Protein AF-A0A5F2HWD3-F1 (afdb_monomer)

pLDDT: mean 90.77, std 8.21, range [62.38, 98.38]

Nearest PDB structures (foldseek):
  7r8y-assembly1_A  TM=9.542E-01  e=5.188E-10  synthetic construct
  8g1h-assembly1_A-2  TM=9.420E-01  e=3.024E-09  synthetic construct
  1jxi-assembly1_B  TM=9.304E-01  e=6.618E-09  Salmonella enterica subsp. enterica serovar Typhimurium
  4ywr-assembly1_A  TM=9.477E-01  e=1.357E-08  Acinetobacter baumannii AB5075
  4yl5-assembly1_A-2  TM=9.463E-01  e=1.881E-08  Acinetobacter baumannii IS-123

Foldseek 3Di:
DDQWDFPDDPQDTDDIGGDDLVVLLVVLVVVVVVDDAQADEDEQNQELSNLQSVLVNLVVVLNHAYEYADHQADPNGHGSYDPCNLVSCVPRPVVSHPYYDYDQVRVCSNVVHDRDDDD

Structure (mmCIF, N/CA/C/O backbone):
data_AF-A0A5F2HWD3-F1
#
_entry.id   AF-A0A5F2HWD3-F1
#
loop_
_atom_site.group_PDB
_atom_site.id
_atom_site.type_symbol
_atom_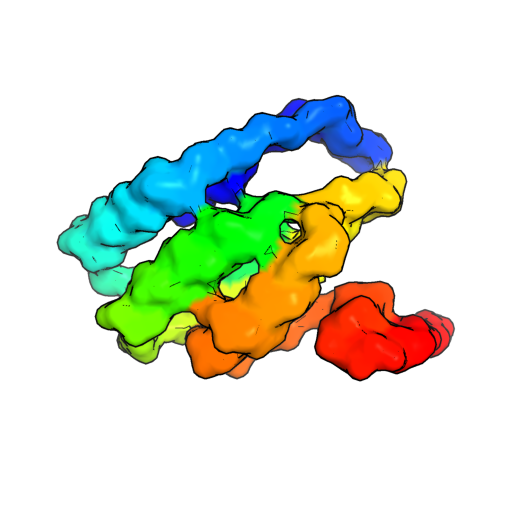site.label_atom_id
_atom_site.label_alt_id
_atom_site.label_comp_id
_atom_site.label_asym_id
_atom_site.label_entity_id
_atom_site.label_seq_id
_atom_site.pdbx_PDB_ins_code
_atom_site.Cartn_x
_atom_site.Cartn_y
_atom_site.Cartn_z
_atom_site.occupancy
_atom_site.B_iso_or_equiv
_atom_site.auth_seq_id
_atom_site.auth_comp_id
_atom_site.auth_asym_id
_atom_site.auth_atom_id
_atom_site.pdbx_PDB_model_num
ATOM 1 N N . ALA A 1 1 ? -3.441 8.948 1.748 1.00 94.31 1 ALA A N 1
ATOM 2 C CA . ALA A 1 1 ? -2.125 9.508 2.111 1.00 94.31 1 ALA A CA 1
ATOM 3 C C . ALA A 1 1 ? -1.199 9.358 0.919 1.00 94.31 1 ALA A C 1
ATOM 5 O O . ALA A 1 1 ? -1.398 8.430 0.142 1.00 94.31 1 ALA A O 1
ATOM 6 N N . VAL A 1 2 ? -0.237 10.261 0.760 1.00 96.00 2 VAL A N 1
ATOM 7 C CA . VAL A 1 2 ? 0.822 10.129 -0.243 1.00 96.00 2 VAL A CA 1
ATOM 8 C C . VAL A 1 2 ? 1.908 9.223 0.333 1.00 96.00 2 VAL A C 1
ATOM 10 O O . VAL A 1 2 ? 2.419 9.501 1.418 1.00 96.00 2 VAL A O 1
ATOM 13 N N . THR A 1 3 ? 2.207 8.135 -0.374 1.00 94.81 3 THR A N 1
ATOM 14 C CA . THR A 1 3 ? 3.146 7.075 0.042 1.00 94.81 3 THR A CA 1
ATOM 15 C C . THR A 1 3 ? 4.498 7.215 -0.644 1.00 94.81 3 THR A C 1
ATOM 17 O O . THR A 1 3 ? 5.525 6.934 -0.040 1.00 94.81 3 THR A O 1
ATOM 20 N N . ALA A 1 4 ? 4.507 7.732 -1.870 1.00 93.12 4 ALA A N 1
ATOM 21 C CA . ALA A 1 4 ? 5.708 8.077 -2.608 1.00 93.12 4 ALA A CA 1
ATOM 22 C C . ALA A 1 4 ? 5.414 9.187 -3.621 1.00 93.12 4 ALA A C 1
ATOM 24 O O . ALA A 1 4 ? 4.264 9.409 -4.011 1.00 93.12 4 ALA A O 1
ATOM 25 N N . VAL A 1 5 ? 6.470 9.847 -4.086 1.00 94.44 5 VAL A N 1
ATOM 26 C CA . VAL A 1 5 ? 6.445 10.732 -5.250 1.00 94.44 5 VAL A CA 1
ATOM 27 C C . VAL A 1 5 ? 7.246 10.076 -6.365 1.00 94.44 5 VAL A C 1
ATOM 29 O O . VAL A 1 5 ? 8.406 9.716 -6.180 1.00 94.44 5 VAL A O 1
ATOM 32 N N . THR A 1 6 ? 6.636 9.924 -7.536 1.00 92.62 6 THR A N 1
ATOM 33 C CA . THR A 1 6 ? 7.282 9.325 -8.708 1.00 92.62 6 THR A CA 1
ATOM 34 C C . THR A 1 6 ? 7.616 10.391 -9.743 1.00 92.62 6 THR A C 1
ATOM 36 O O . THR A 1 6 ? 6.742 11.166 -10.134 1.00 92.62 6 THR A O 1
ATOM 39 N N . VAL A 1 7 ? 8.844 10.371 -10.256 1.00 94.31 7 VAL A N 1
ATOM 40 C CA . VAL A 1 7 ? 9.184 10.999 -11.537 1.00 94.31 7 VAL A CA 1
ATOM 41 C C . VAL A 1 7 ? 8.928 9.948 -12.607 1.00 94.31 7 VAL A C 1
ATOM 43 O O . VAL A 1 7 ? 9.645 8.950 -12.679 1.00 94.31 7 VAL A O 1
ATOM 46 N N . GLN A 1 8 ? 7.855 10.126 -13.373 1.00 91.62 8 GLN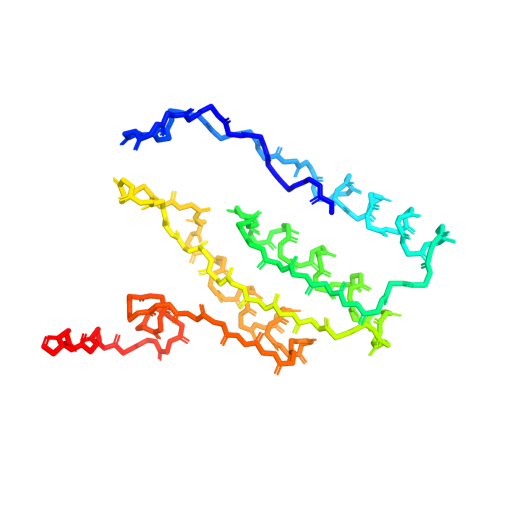 A N 1
ATOM 47 C CA . GLN A 1 8 ? 7.412 9.145 -14.359 1.00 91.62 8 GLN A CA 1
ATOM 48 C C . GLN A 1 8 ? 6.850 9.811 -15.613 1.00 91.62 8 GLN A C 1
ATOM 50 O O . GLN A 1 8 ? 6.268 10.895 -15.561 1.00 91.62 8 GLN A O 1
ATOM 55 N N . THR A 1 9 ? 6.994 9.110 -16.730 1.00 91.12 9 THR A N 1
ATOM 56 C CA . THR A 1 9 ? 6.339 9.401 -18.004 1.00 91.12 9 THR A CA 1
ATOM 57 C C . THR A 1 9 ? 5.388 8.257 -18.356 1.00 91.12 9 THR A C 1
ATOM 59 O O . THR A 1 9 ? 5.284 7.270 -17.632 1.00 91.12 9 THR A O 1
ATOM 62 N N . HIS A 1 10 ? 4.712 8.351 -19.501 1.00 87.50 10 HIS A N 1
ATOM 63 C CA . HIS A 1 10 ? 3.911 7.243 -20.027 1.00 87.50 10 HIS A CA 1
ATOM 64 C C . HIS A 1 10 ? 4.748 5.994 -20.369 1.00 87.50 10 HIS A C 1
ATOM 66 O O . HIS A 1 10 ? 4.180 4.918 -20.518 1.00 87.50 10 HIS A O 1
ATOM 72 N N . ALA A 1 11 ? 6.072 6.134 -20.517 1.00 87.12 11 ALA A N 1
ATOM 73 C CA . ALA A 1 11 ? 6.964 5.055 -20.937 1.00 87.12 11 ALA A CA 1
ATOM 74 C C . ALA A 1 11 ? 7.774 4.442 -19.784 1.00 87.12 11 ALA A C 1
ATOM 76 O O . ALA A 1 11 ? 8.121 3.26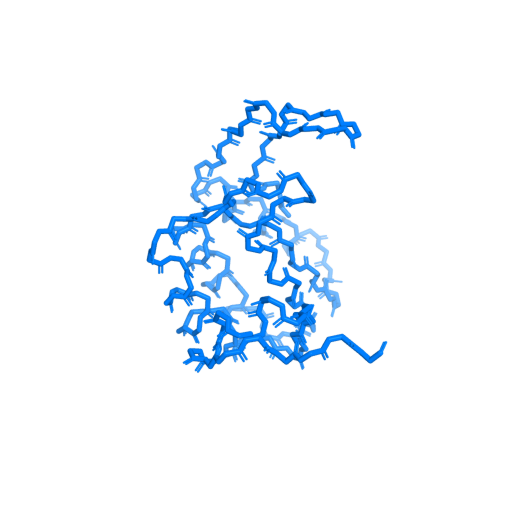4 -19.846 1.00 87.12 11 ALA A O 1
ATOM 77 N N . ALA A 1 12 ? 8.110 5.218 -18.749 1.00 85.88 12 ALA A N 1
ATOM 78 C CA . ALA A 1 12 ? 9.011 4.757 -17.695 1.00 85.88 12 ALA A CA 1
ATOM 79 C C . ALA A 1 12 ? 8.824 5.491 -16.364 1.00 85.88 12 ALA A C 1
ATOM 81 O O . ALA A 1 12 ? 8.430 6.658 -16.321 1.00 85.88 12 ALA A O 1
ATOM 82 N N . VAL A 1 13 ? 9.203 4.805 -15.283 1.00 88.81 13 VAL A N 1
ATOM 83 C CA . VAL A 1 13 ? 9.429 5.398 -13.960 1.00 88.81 13 VAL A CA 1
ATOM 84 C C . VAL A 1 13 ? 10.926 5.652 -13.797 1.00 88.81 13 VAL A C 1
ATOM 86 O O . VAL A 1 13 ? 11.716 4.710 -13.751 1.00 88.81 13 VAL A O 1
ATOM 89 N N . GLU A 1 14 ? 11.312 6.920 -13.708 1.00 90.69 14 GLU A N 1
ATOM 90 C CA . GLU A 1 14 ? 12.711 7.358 -13.643 1.00 90.69 14 GLU A CA 1
ATOM 91 C C . GLU A 1 14 ? 13.224 7.419 -12.202 1.00 90.69 14 GLU A C 1
ATOM 93 O O . GLU A 1 14 ? 14.353 7.023 -11.915 1.00 90.69 14 GLU A O 1
ATOM 98 N N . ARG A 1 15 ? 12.384 7.896 -11.276 1.00 91.06 15 ARG A N 1
ATOM 99 C CA . ARG A 1 15 ? 12.738 8.053 -9.861 1.00 91.06 15 ARG A CA 1
ATOM 100 C C . ARG A 1 15 ? 11.525 7.843 -8.968 1.00 91.06 15 ARG A C 1
ATOM 102 O O . ARG A 1 15 ? 10.408 8.198 -9.335 1.00 91.06 15 ARG A O 1
ATOM 109 N N . ILE A 1 16 ? 11.767 7.296 -7.783 1.00 90.75 16 ILE A N 1
ATOM 110 C CA . ILE A 1 16 ? 10.762 7.118 -6.737 1.00 90.75 16 ILE A CA 1
ATOM 111 C C . ILE A 1 16 ? 11.353 7.677 -5.453 1.00 90.75 16 ILE A C 1
ATOM 113 O O . ILE A 1 16 ? 12.415 7.238 -5.025 1.00 90.75 16 ILE A O 1
ATOM 117 N N . GLU A 1 17 ? 10.655 8.631 -4.855 1.00 93.50 17 GLU A N 1
ATOM 118 C CA . GLU A 1 17 ? 10.965 9.165 -3.537 1.00 93.50 17 GLU A CA 1
ATOM 119 C C . GLU A 1 17 ? 9.924 8.658 -2.552 1.00 93.50 17 GLU A C 1
ATOM 121 O O . GLU A 1 17 ? 8.752 9.034 -2.630 1.00 93.50 17 GLU A O 1
ATOM 126 N N . GLN A 1 18 ? 10.348 7.778 -1.648 1.00 93.31 18 GLN A N 1
ATOM 127 C CA . GLN A 1 18 ? 9.468 7.208 -0.634 1.00 93.31 18 GLN A CA 1
ATOM 128 C C . GLN A 1 18 ? 9.155 8.246 0.442 1.00 93.31 18 GLN A C 1
ATOM 130 O O . GLN A 1 18 ? 10.028 8.993 0.888 1.00 93.31 18 GLN A O 1
ATOM 135 N N . MET A 1 19 ? 7.900 8.282 0.883 1.00 95.94 19 MET A N 1
ATOM 136 C CA . MET A 1 19 ? 7.513 9.073 2.042 1.00 95.94 19 MET A CA 1
ATOM 137 C C . MET A 1 19 ? 7.954 8.345 3.321 1.00 95.94 19 MET A C 1
ATOM 139 O O . MET A 1 19 ? 7.710 7.141 3.433 1.00 95.94 19 MET A O 1
ATOM 143 N N . PRO A 1 20 ? 8.531 9.045 4.314 1.00 96.56 20 PRO A N 1
ATOM 144 C CA . PRO A 1 20 ? 8.777 8.455 5.623 1.00 96.56 20 PRO A CA 1
ATOM 145 C C . PRO A 1 20 ? 7.489 7.839 6.211 1.00 96.56 20 PRO A C 1
ATOM 147 O O . PRO A 1 20 ? 6.444 8.508 6.203 1.00 96.56 20 PRO A O 1
ATOM 150 N N . PRO A 1 21 ? 7.512 6.585 6.705 1.00 96.38 21 PRO A N 1
ATOM 151 C CA . PRO A 1 21 ? 6.314 5.887 7.181 1.00 96.38 21 PRO A CA 1
ATOM 152 C C . PRO A 1 21 ? 5.524 6.664 8.243 1.00 96.38 21 PRO A C 1
ATOM 154 O O . PRO A 1 21 ? 4.293 6.685 8.225 1.00 96.38 21 PRO A O 1
ATOM 157 N N . GLU A 1 22 ? 6.207 7.380 9.132 1.00 97.50 22 GLU A N 1
ATOM 158 C CA . GLU A 1 22 ? 5.596 8.229 10.152 1.00 97.50 22 GLU A CA 1
ATOM 159 C C . GLU A 1 22 ? 4.775 9.383 9.554 1.00 97.50 22 GLU A C 1
ATOM 161 O O . GLU A 1 22 ? 3.715 9.729 10.086 1.00 97.50 22 GLU A O 1
ATOM 166 N N . LEU A 1 23 ? 5.198 9.931 8.410 1.00 97.88 23 LEU A N 1
ATOM 167 C CA . LEU A 1 23 ? 4.431 10.939 7.679 1.00 97.88 23 LEU A CA 1
ATOM 168 C C . LEU A 1 23 ? 3.236 10.318 6.957 1.00 97.88 23 LEU A C 1
ATOM 170 O O . LEU A 1 23 ? 2.184 10.954 6.868 1.00 97.88 23 LEU A O 1
ATOM 174 N N . VAL A 1 24 ? 3.338 9.076 6.476 1.00 98.06 24 VAL A N 1
ATOM 175 C CA . VAL A 1 24 ? 2.181 8.337 5.935 1.00 98.06 24 VAL A CA 1
ATOM 176 C C . VAL A 1 24 ? 1.123 8.143 7.026 1.00 98.06 24 VAL A C 1
ATOM 178 O O . VAL A 1 24 ? -0.049 8.471 6.813 1.00 98.06 24 VAL A O 1
ATOM 181 N N . VAL A 1 25 ? 1.534 7.713 8.225 1.00 98.12 25 VAL A N 1
ATOM 182 C CA . VAL A 1 25 ? 0.646 7.570 9.393 1.00 98.12 25 VAL A CA 1
ATOM 183 C C . VAL A 1 25 ? -0.009 8.898 9.758 1.00 98.12 25 VAL A C 1
ATOM 185 O O . VAL A 1 25 ? -1.227 8.948 9.945 1.00 98.12 25 VAL A O 1
ATOM 188 N N . ALA A 1 26 ? 0.775 9.975 9.859 1.00 98.38 26 ALA A N 1
ATOM 189 C CA . ALA A 1 26 ? 0.266 11.296 10.216 1.00 98.38 26 ALA A CA 1
ATOM 190 C C . ALA A 1 26 ? -0.802 11.781 9.222 1.00 98.38 26 ALA A C 1
ATOM 192 O O . ALA A 1 26 ? -1.875 12.224 9.638 1.00 98.38 26 ALA A O 1
ATOM 193 N N . GLN A 1 27 ? -0.559 11.616 7.916 1.00 98.31 27 GLN A N 1
ATOM 194 C CA . GLN A 1 27 ? -1.523 11.954 6.866 1.00 98.31 27 GLN A CA 1
ATOM 195 C C . GLN A 1 27 ? -2.824 11.149 6.989 1.00 98.31 27 GLN A C 1
ATOM 197 O O . GLN A 1 27 ? -3.912 11.712 6.871 1.00 98.31 27 GLN A O 1
ATOM 202 N N . MET A 1 28 ? -2.737 9.834 7.219 1.00 97.81 28 MET A N 1
ATOM 203 C CA . MET A 1 28 ? -3.930 8.994 7.365 1.00 97.81 28 MET A CA 1
ATOM 204 C C . MET A 1 28 ? -4.737 9.374 8.605 1.00 97.81 28 MET A C 1
ATOM 206 O O . MET A 1 28 ? -5.951 9.542 8.509 1.00 97.81 28 MET A O 1
ATOM 210 N N . LYS A 1 29 ? -4.074 9.556 9.754 1.00 97.38 29 LYS A N 1
ATOM 211 C CA . LYS A 1 29 ? -4.732 9.980 10.997 1.00 97.38 29 LYS A CA 1
ATOM 212 C C . LYS A 1 29 ? -5.447 11.316 10.825 1.00 97.38 29 LYS A C 1
ATOM 214 O O . LYS A 1 29 ? -6.592 11.434 11.244 1.00 97.38 29 LYS A O 1
ATOM 219 N N . ALA A 1 30 ? -4.813 12.286 10.167 1.00 97.88 30 ALA A N 1
ATOM 220 C CA . ALA A 1 30 ? -5.444 13.566 9.861 1.00 97.88 30 ALA A CA 1
ATOM 221 C C . ALA A 1 30 ? -6.698 13.393 8.983 1.00 97.88 30 ALA A C 1
ATOM 223 O O . ALA A 1 30 ? -7.736 13.978 9.281 1.00 97.88 30 ALA A O 1
ATOM 224 N N . ALA A 1 31 ? -6.635 12.548 7.947 1.00 96.19 31 ALA A N 1
ATOM 225 C CA . ALA A 1 31 ? -7.772 12.291 7.062 1.00 96.19 31 ALA A CA 1
ATOM 226 C C . ALA A 1 31 ? -8.961 11.636 7.789 1.00 96.19 31 ALA A C 1
ATOM 228 O O . ALA A 1 31 ? -10.093 12.093 7.624 1.00 96.19 31 ALA A O 1
ATOM 229 N N . PHE A 1 32 ? -8.702 10.612 8.612 1.00 96.38 32 PHE A N 1
ATOM 230 C CA . PHE A 1 32 ? -9.722 9.932 9.422 1.00 96.38 32 PHE A CA 1
ATOM 231 C C . PHE A 1 32 ? -10.285 10.816 10.541 1.00 96.38 32 PHE A C 1
ATOM 233 O O . PHE A 1 32 ? -11.463 10.712 10.861 1.00 96.38 32 PHE A O 1
ATOM 240 N N . ALA A 1 33 ? -9.473 11.695 11.133 1.00 96.06 33 ALA A N 1
ATOM 241 C CA . ALA A 1 33 ? -9.948 12.634 12.146 1.00 96.06 33 ALA A CA 1
ATOM 242 C C . ALA A 1 33 ? -10.849 13.725 11.546 1.00 96.06 33 ALA A C 1
ATOM 244 O O . ALA A 1 33 ? -11.789 14.175 12.196 1.00 96.06 33 ALA A O 1
ATOM 245 N N . ALA A 1 34 ? -10.564 14.155 10.315 1.00 96.75 34 ALA A N 1
ATOM 246 C CA . ALA A 1 34 ? -11.312 15.217 9.653 1.00 96.75 34 ALA A CA 1
ATOM 247 C C . ALA A 1 34 ? -12.623 14.738 9.006 1.00 96.75 34 ALA A C 1
ATOM 249 O O . ALA A 1 34 ? -13.519 15.552 8.800 1.00 96.75 34 ALA A O 1
ATOM 250 N N . ASN A 1 35 ? -12.742 13.452 8.651 1.00 93.19 35 ASN A N 1
ATOM 251 C CA . ASN A 1 35 ? -13.859 12.951 7.849 1.00 93.19 35 ASN A CA 1
ATOM 252 C C . ASN A 1 35 ? -14.283 11.535 8.246 1.00 93.19 35 ASN A C 1
ATOM 254 O O . ASN A 1 35 ? -13.454 10.692 8.586 1.00 93.19 35 ASN A O 1
ATOM 258 N N . GLN A 1 36 ? -15.567 11.224 8.056 1.00 93.81 36 GLN A N 1
ATOM 259 C CA . GLN A 1 36 ? -16.046 9.845 8.081 1.00 93.81 36 GLN A CA 1
ATOM 260 C C . GLN A 1 36 ? -15.669 9.136 6.771 1.00 93.81 36 GLN A C 1
ATOM 262 O O . GLN A 1 36 ? -16.378 9.203 5.767 1.00 93.81 36 GLN A O 1
ATOM 267 N N . VAL A 1 37 ? -14.525 8.457 6.774 1.00 96.00 37 VAL A N 1
ATOM 268 C CA . VAL A 1 37 ? -14.020 7.720 5.611 1.00 96.00 37 VAL A CA 1
ATOM 269 C C . VAL A 1 37 ? -14.754 6.383 5.480 1.00 96.00 37 VAL A C 1
ATOM 271 O O . VAL A 1 37 ? -14.547 5.472 6.277 1.00 96.00 37 VAL A O 1
ATOM 274 N N . ALA A 1 38 ? -15.600 6.247 4.456 1.00 96.00 38 ALA A N 1
ATOM 275 C CA . ALA A 1 38 ? -16.358 5.015 4.207 1.00 96.00 38 ALA A CA 1
ATOM 276 C C . ALA A 1 38 ? -15.521 3.903 3.548 1.00 96.00 38 ALA A C 1
ATOM 27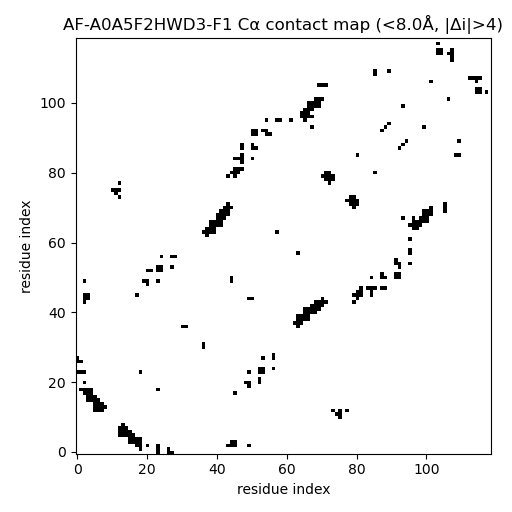8 O O . ALA A 1 38 ? -15.791 2.716 3.742 1.00 96.00 38 ALA A O 1
ATOM 279 N N . ALA A 1 39 ? -14.506 4.272 2.763 1.00 96.81 39 ALA A N 1
ATOM 280 C CA . ALA A 1 39 ? -13.663 3.322 2.051 1.00 96.81 39 ALA A CA 1
ATOM 281 C C . ALA A 1 39 ? -12.242 3.853 1.838 1.00 96.81 39 ALA A C 1
ATOM 283 O O . ALA A 1 39 ? -12.023 5.062 1.751 1.00 96.81 39 ALA A O 1
ATOM 284 N N . VAL A 1 40 ? -11.288 2.931 1.715 1.00 98.00 40 VAL A N 1
ATOM 285 C CA . VAL A 1 40 ? -9.882 3.208 1.408 1.00 98.00 40 VAL A CA 1
ATOM 286 C C . VAL A 1 40 ? -9.458 2.330 0.237 1.00 98.00 40 VAL A C 1
ATOM 288 O O . VAL A 1 40 ? -9.515 1.107 0.338 1.00 98.00 40 VAL A O 1
ATOM 291 N N . LYS A 1 41 ? -9.001 2.947 -0.859 1.00 97.94 41 LYS A N 1
ATOM 292 C CA . LYS A 1 41 ? -8.231 2.255 -1.899 1.00 97.94 41 LYS A CA 1
ATOM 293 C C . LYS A 1 41 ? -6.746 2.398 -1.578 1.00 97.94 41 LYS A C 1
ATOM 295 O O . LYS A 1 41 ? -6.274 3.507 -1.328 1.00 97.94 41 LYS A O 1
ATOM 300 N N . ILE A 1 42 ? -6.023 1.292 -1.644 1.00 97.38 42 ILE A N 1
ATOM 301 C CA . ILE A 1 42 ? -4.572 1.237 -1.499 1.00 97.38 42 ILE A CA 1
ATOM 302 C C . ILE A 1 42 ? -3.979 0.841 -2.846 1.00 97.38 42 ILE A C 1
ATOM 304 O O . ILE A 1 42 ? -4.466 -0.104 -3.453 1.00 97.38 42 ILE A O 1
ATOM 308 N N . GLY A 1 43 ? -2.972 1.584 -3.303 1.00 94.38 43 GLY A N 1
ATOM 309 C CA . GLY A 1 43 ? -2.152 1.242 -4.468 1.00 94.38 43 GLY A CA 1
ATOM 310 C C . GLY A 1 43 ? -0.700 1.001 -4.051 1.00 94.38 43 GLY A C 1
ATOM 311 O O . GLY A 1 43 ? -0.446 0.402 -3.010 1.00 94.38 43 GLY A O 1
ATOM 312 N N . MET A 1 44 ? 0.255 1.530 -4.819 1.00 92.31 44 MET A N 1
ATOM 313 C CA . MET A 1 44 ? 1.689 1.390 -4.537 1.00 92.31 44 MET A CA 1
ATOM 314 C C . MET A 1 44 ? 2.079 1.927 -3.144 1.00 92.31 44 MET A C 1
ATOM 316 O O . MET A 1 44 ? 1.847 3.098 -2.823 1.00 92.31 44 MET A O 1
ATOM 320 N N . LEU A 1 45 ? 2.720 1.072 -2.339 1.00 92.12 45 LEU A N 1
ATOM 321 C CA . LEU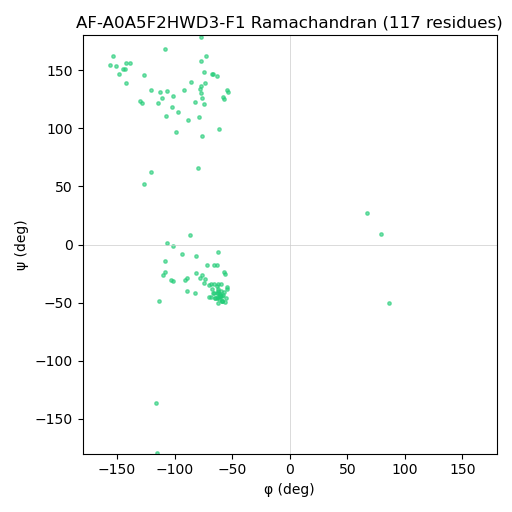 A 1 45 ? 3.232 1.406 -1.001 1.00 92.12 45 LEU A CA 1
ATOM 322 C C . LEU A 1 45 ? 4.759 1.493 -0.921 1.00 92.12 45 LEU A C 1
ATOM 324 O O . LEU A 1 45 ? 5.266 2.195 -0.054 1.00 92.12 45 LEU A O 1
ATOM 328 N N . GLY A 1 46 ? 5.488 0.837 -1.824 1.00 83.19 46 GLY A N 1
ATOM 329 C CA . GLY A 1 46 ? 6.935 1.003 -1.954 1.00 83.19 46 GLY A CA 1
ATOM 330 C C . GLY A 1 46 ? 7.781 0.121 -1.034 1.00 83.19 46 GLY A C 1
ATOM 331 O O . GLY A 1 46 ? 8.695 -0.538 -1.515 1.00 83.19 46 GLY A O 1
ATOM 332 N N . THR A 1 47 ? 7.490 0.097 0.269 1.00 90.19 47 THR A N 1
ATOM 333 C CA . THR A 1 47 ? 8.347 -0.554 1.283 1.00 90.19 47 THR A CA 1
ATOM 334 C C . THR A 1 47 ? 7.539 -1.317 2.333 1.00 90.19 47 THR A C 1
ATOM 336 O O . THR A 1 47 ? 6.377 -0.983 2.596 1.00 90.19 47 THR A O 1
ATOM 339 N N . ALA A 1 48 ? 8.156 -2.308 2.989 1.00 92.56 48 ALA A N 1
ATOM 340 C CA . ALA A 1 48 ? 7.542 -3.020 4.116 1.00 92.56 48 ALA A CA 1
ATOM 341 C C . ALA A 1 48 ? 7.141 -2.067 5.253 1.00 92.56 48 ALA A C 1
ATOM 343 O O . ALA A 1 48 ? 6.026 -2.147 5.765 1.00 92.56 48 ALA A O 1
ATOM 344 N N . ALA A 1 49 ? 7.985 -1.082 5.571 1.00 93.75 49 ALA A N 1
ATOM 345 C CA . ALA A 1 49 ? 7.695 -0.108 6.621 1.00 93.75 49 ALA A CA 1
ATOM 346 C C . ALA A 1 49 ? 6.444 0.741 6.317 1.00 93.75 49 ALA A C 1
ATOM 348 O O . ALA A 1 49 ? 5.649 1.025 7.215 1.00 93.75 49 ALA A O 1
ATOM 349 N N . ALA A 1 50 ? 6.226 1.124 5.053 1.00 94.88 50 ALA A N 1
ATOM 350 C CA . ALA A 1 50 ? 5.003 1.814 4.645 1.00 94.88 50 ALA A CA 1
ATOM 351 C C . ALA A 1 50 ? 3.773 0.895 4.738 1.00 94.88 50 ALA A C 1
ATOM 353 O O . ALA A 1 50 ? 2.703 1.340 5.159 1.00 94.88 50 ALA A O 1
ATOM 354 N N . ILE A 1 51 ? 3.920 -0.386 4.389 1.00 96.00 51 ILE A N 1
ATOM 355 C CA . ILE A 1 51 ? 2.854 -1.390 4.501 1.00 96.00 51 ILE A CA 1
ATOM 356 C C . ILE A 1 51 ? 2.428 -1.586 5.956 1.00 96.00 51 ILE A C 1
ATOM 358 O O . ILE A 1 51 ? 1.239 -1.486 6.258 1.00 96.00 51 ILE A O 1
ATOM 362 N N . GLU A 1 52 ? 3.381 -1.797 6.861 1.00 95.69 52 GLU A N 1
ATOM 363 C CA . GLU A 1 52 ? 3.129 -1.959 8.296 1.00 95.69 52 GLU A CA 1
ATOM 364 C C . GLU A 1 52 ? 2.468 -0.710 8.895 1.00 95.69 52 GLU A C 1
ATOM 366 O O . GLU A 1 52 ? 1.482 -0.799 9.634 1.00 95.69 52 GLU A O 1
ATOM 371 N N . ALA A 1 53 ? 2.959 0.475 8.522 1.00 95.94 53 ALA A N 1
ATOM 372 C CA . ALA A 1 53 ? 2.395 1.755 8.932 1.00 95.94 53 ALA A CA 1
ATOM 373 C C . ALA A 1 53 ? 0.924 1.909 8.509 1.00 95.94 53 ALA A C 1
ATOM 375 O O . ALA A 1 53 ? 0.068 2.260 9.329 1.00 95.94 53 ALA A O 1
ATOM 376 N N . VAL A 1 54 ? 0.613 1.625 7.241 1.00 97.25 54 VAL A N 1
ATOM 377 C CA . VAL A 1 54 ? -0.757 1.684 6.712 1.00 97.25 54 VAL A CA 1
ATOM 378 C C . VAL A 1 54 ? -1.642 0.630 7.377 1.00 97.25 54 VAL A C 1
ATOM 380 O O . VAL A 1 54 ? -2.742 0.962 7.833 1.00 97.25 54 VAL A O 1
ATOM 383 N N . GLY A 1 55 ? -1.156 -0.608 7.495 1.00 96.62 55 GLY A N 1
ATOM 384 C CA . GLY A 1 55 ? -1.851 -1.711 8.157 1.00 96.62 55 GLY A CA 1
ATOM 385 C C . GLY A 1 55 ? -2.236 -1.368 9.595 1.00 96.62 55 GLY A C 1
ATOM 386 O O . GLY A 1 55 ? -3.395 -1.525 9.975 1.00 96.62 55 GLY A O 1
ATOM 387 N N . SER A 1 56 ? -1.316 -0.783 10.367 1.00 95.44 56 SER A N 1
ATOM 388 C CA . SER A 1 56 ? -1.548 -0.352 11.753 1.00 95.44 56 SER A CA 1
ATOM 389 C C . SER A 1 56 ? -2.663 0.699 11.884 1.00 95.44 56 SER A C 1
ATOM 391 O O . SER A 1 56 ? -3.545 0.594 12.748 1.00 95.44 56 SER A O 1
ATOM 393 N N . VAL A 1 57 ? -2.696 1.694 10.989 1.00 96.94 57 VAL A N 1
ATOM 394 C CA . VAL A 1 57 ? -3.748 2.723 11.013 1.00 96.94 57 VAL A CA 1
ATOM 395 C C . VAL A 1 57 ? -5.104 2.134 10.632 1.00 96.94 57 VAL A C 1
ATOM 397 O O . VAL A 1 57 ? -6.097 2.398 11.314 1.00 96.94 57 VAL A O 1
ATOM 400 N N . LEU A 1 58 ? -5.166 1.317 9.579 1.00 96.81 58 LEU A N 1
ATOM 401 C CA . LEU A 1 58 ? -6.410 0.672 9.143 1.00 96.81 58 LEU A CA 1
ATOM 402 C C . LEU A 1 58 ? -6.918 -0.331 10.173 1.00 96.81 58 LEU A C 1
ATOM 404 O O . LEU A 1 58 ? -8.124 -0.437 10.398 1.00 96.81 58 LEU A O 1
ATOM 408 N N . ALA A 1 59 ? -6.004 -1.004 10.869 1.00 93.94 59 ALA A N 1
ATOM 409 C CA . ALA A 1 59 ? -6.355 -1.917 11.932 1.00 93.94 59 ALA A CA 1
ATOM 410 C C . ALA A 1 59 ? -7.124 -1.217 13.065 1.00 93.94 59 ALA A C 1
ATOM 412 O O . ALA A 1 59 ? -8.048 -1.808 13.625 1.00 93.94 59 ALA A O 1
ATOM 413 N N . SER A 1 60 ? -6.799 0.047 13.344 1.00 92.06 60 SER A N 1
ATOM 414 C CA . SER A 1 60 ? -7.504 0.884 14.324 1.00 92.06 60 SER A CA 1
ATOM 415 C C . SER A 1 60 ? -8.798 1.518 13.784 1.00 92.06 60 SER A C 1
ATOM 417 O O . SER A 1 60 ? -9.573 2.066 14.560 1.00 92.06 60 SER A O 1
ATOM 419 N N . ASN A 1 61 ? -9.061 1.438 12.473 1.00 90.06 61 ASN A N 1
ATOM 420 C CA . ASN A 1 61 ? -10.178 2.103 11.785 1.00 90.06 61 ASN A CA 1
ATOM 421 C C . ASN A 1 61 ? -11.021 1.111 10.957 1.00 90.06 61 ASN A C 1
ATOM 423 O O . ASN A 1 61 ? -11.306 1.334 9.780 1.00 90.06 61 ASN A O 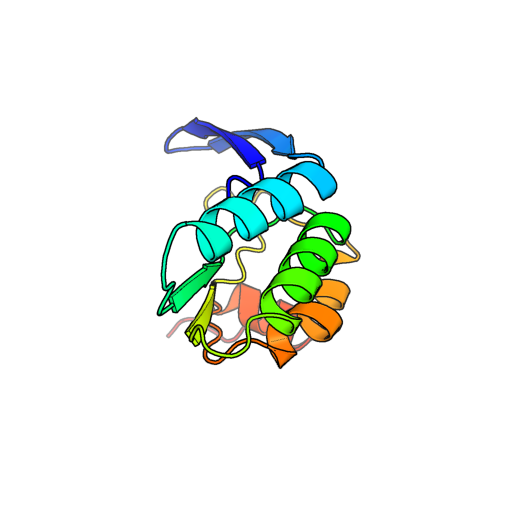1
ATOM 427 N N . ARG A 1 62 ? -11.463 0.012 11.586 1.00 85.88 62 ARG A N 1
ATOM 428 C CA . ARG A 1 62 ? -12.160 -1.123 10.935 1.00 85.88 62 ARG A CA 1
ATOM 429 C C . ARG A 1 62 ? -13.511 -0.796 10.273 1.00 85.88 62 ARG A C 1
ATOM 431 O O . ARG A 1 62 ? -14.098 -1.674 9.651 1.00 85.88 62 ARG A O 1
ATOM 438 N N . GLN A 1 63 ? -14.029 0.423 10.426 1.00 88.31 63 GLN A N 1
ATOM 439 C CA . GLN A 1 63 ? -15.300 0.836 9.819 1.00 88.31 63 GLN A CA 1
ATOM 440 C C . GLN A 1 63 ? -15.175 1.123 8.316 1.00 88.31 63 GLN A C 1
ATOM 442 O O . GLN A 1 63 ? -16.156 0.986 7.588 1.00 88.31 63 GLN A O 1
ATOM 447 N N . ALA A 1 64 ? -13.986 1.507 7.843 1.00 92.62 64 ALA A N 1
ATOM 448 C CA . ALA A 1 64 ? -13.759 1.763 6.428 1.00 92.62 64 ALA A CA 1
ATOM 449 C C . ALA A 1 64 ? -13.589 0.445 5.658 1.00 92.62 64 ALA A C 1
ATOM 451 O O . ALA A 1 64 ? -12.826 -0.431 6.062 1.00 92.62 64 ALA A O 1
ATOM 452 N N . SER A 1 65 ? -14.257 0.316 4.510 1.00 96.88 65 SER A N 1
ATOM 453 C CA . SER A 1 65 ? -14.017 -0.807 3.596 1.00 96.88 65 SER A CA 1
ATOM 454 C C . SER A 1 65 ? -12.697 -0.615 2.854 1.00 96.88 65 SER A C 1
ATOM 456 O O . SER A 1 65 ? -12.517 0.376 2.149 1.00 96.88 65 SER A O 1
ATOM 458 N N . VAL A 1 66 ? -11.774 -1.563 2.995 1.00 98.12 66 VAL A N 1
ATOM 459 C CA . VAL A 1 66 ? -10.433 -1.464 2.405 1.00 98.12 66 VAL A CA 1
ATOM 460 C C . VAL A 1 66 ? -10.336 -2.315 1.138 1.00 98.12 66 VAL A C 1
ATOM 462 O O . VAL A 1 66 ? -10.650 -3.507 1.163 1.00 98.12 66 VAL A O 1
ATOM 465 N N . VAL A 1 67 ? -9.880 -1.702 0.046 1.00 98.31 67 VAL A N 1
ATOM 466 C CA . VAL A 1 67 ? -9.556 -2.359 -1.227 1.00 98.31 67 VAL A CA 1
ATOM 467 C C . VAL A 1 67 ? -8.057 -2.229 -1.473 1.00 98.31 67 VAL A C 1
ATOM 469 O O . VAL A 1 67 ? -7.540 -1.112 -1.531 1.00 98.31 67 VAL A O 1
ATOM 472 N N . LEU A 1 68 ? -7.373 -3.359 -1.625 1.00 97.44 68 LEU A N 1
ATOM 473 C CA . LEU A 1 68 ? -5.949 -3.422 -1.940 1.00 97.44 68 LEU A CA 1
ATOM 474 C C . LEU A 1 68 ? -5.742 -3.752 -3.417 1.00 97.44 68 LEU A C 1
ATOM 476 O O . LEU A 1 68 ? -6.106 -4.831 -3.871 1.00 97.44 68 LEU A O 1
ATOM 480 N N . ASP A 1 69 ? -5.112 -2.828 -4.128 1.00 96.06 69 ASP A N 1
ATOM 481 C CA . ASP A 1 69 ? -4.551 -2.999 -5.464 1.00 96.06 69 ASP A CA 1
ATOM 482 C C . ASP A 1 69 ? -3.040 -3.247 -5.275 1.00 96.06 69 ASP A C 1
ATOM 484 O O . ASP A 1 69 ? -2.309 -2.295 -4.970 1.00 96.06 69 ASP A O 1
ATOM 488 N N . PRO A 1 70 ? -2.575 -4.513 -5.272 1.00 92.00 70 PRO A N 1
ATOM 489 C CA . PRO A 1 70 ? -1.241 -4.886 -4.810 1.00 92.00 70 PRO A CA 1
ATOM 490 C C . PRO A 1 70 ? -0.191 -4.604 -5.890 1.00 92.00 70 PRO A C 1
ATOM 492 O O . PRO A 1 70 ? 0.430 -5.523 -6.404 1.00 92.00 70 PRO A O 1
ATOM 495 N N . VAL A 1 71 ? 0.010 -3.326 -6.217 1.00 89.50 71 VAL A N 1
ATOM 496 C CA . VAL A 1 71 ? 0.937 -2.871 -7.262 1.00 89.50 71 VAL A CA 1
ATOM 497 C C . VAL A 1 71 ? 2.368 -3.296 -6.915 1.00 89.50 71 VAL A C 1
ATOM 499 O O . VAL A 1 71 ? 3.031 -2.638 -6.106 1.00 89.50 71 VAL A O 1
ATOM 502 N N . LEU A 1 72 ? 2.841 -4.393 -7.521 1.00 84.38 72 LEU A N 1
ATOM 503 C CA . LEU A 1 72 ? 4.177 -4.945 -7.252 1.00 84.38 72 LEU A CA 1
ATOM 504 C C . LEU A 1 72 ? 5.256 -4.391 -8.197 1.00 84.38 72 LEU A C 1
ATOM 506 O O . LEU A 1 72 ? 6.421 -4.247 -7.816 1.00 84.38 72 LEU A O 1
ATOM 510 N N . ALA A 1 73 ? 4.874 -4.052 -9.429 1.00 80.44 73 ALA A N 1
ATOM 511 C CA . AL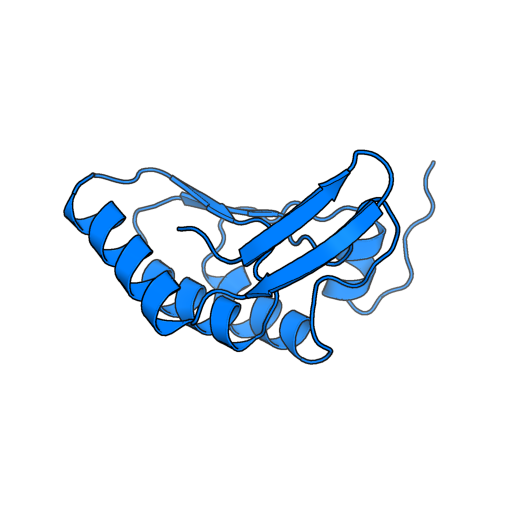A A 1 73 ? 5.770 -3.544 -10.463 1.00 80.44 73 ALA A CA 1
ATOM 512 C C . ALA A 1 73 ? 5.091 -2.456 -11.304 1.00 80.44 73 ALA A C 1
ATOM 514 O O . ALA A 1 73 ? 3.866 -2.383 -11.392 1.00 80.44 73 ALA A O 1
ATOM 515 N N . SER A 1 74 ? 5.891 -1.585 -11.921 1.00 75.50 74 SER A N 1
ATOM 516 C CA . SER A 1 74 ? 5.380 -0.583 -12.854 1.00 75.50 74 SER A CA 1
ATOM 517 C C . SER A 1 74 ? 4.957 -1.235 -14.169 1.00 75.50 74 SER A C 1
ATOM 519 O O . SER A 1 74 ? 5.435 -2.310 -14.530 1.00 75.50 74 SER A O 1
ATOM 521 N N . THR A 1 75 ? 4.150 -0.528 -14.963 1.00 67.56 75 THR A N 1
ATOM 522 C CA . THR A 1 75 ? 3.823 -0.930 -16.344 1.00 67.56 75 THR A CA 1
ATOM 523 C C . THR A 1 75 ? 5.076 -1.114 -17.214 1.00 67.56 75 THR A C 1
ATOM 525 O O . THR A 1 75 ? 5.058 -1.883 -18.167 1.00 67.56 75 THR A O 1
ATOM 528 N N . SER A 1 76 ? 6.185 -0.447 -16.871 1.00 63.44 76 SER A N 1
ATOM 529 C CA . SER A 1 76 ? 7.485 -0.590 -17.538 1.00 63.44 76 SER A CA 1
ATOM 530 C C . SER A 1 76 ? 8.346 -1.739 -16.982 1.00 63.44 76 SER A C 1
ATOM 532 O O . SER A 1 76 ? 9.526 -1.823 -17.314 1.00 63.44 76 SER A O 1
ATOM 534 N N . GLY A 1 77 ? 7.802 -2.578 -16.092 1.00 62.38 77 GLY A N 1
ATOM 535 C CA . GLY A 1 77 ? 8.480 -3.734 -15.497 1.00 62.38 77 GLY A CA 1
ATOM 536 C C . GLY A 1 77 ? 9.452 -3.414 -14.357 1.00 62.38 77 GLY A C 1
ATOM 537 O O . GLY A 1 77 ? 10.191 -4.294 -13.922 1.00 62.38 77 GLY A O 1
ATOM 538 N N . ARG A 1 78 ? 9.489 -2.171 -13.854 1.00 70.50 78 ARG A N 1
ATOM 539 C CA . ARG A 1 78 ? 10.354 -1.812 -12.720 1.00 70.50 78 ARG A CA 1
ATOM 540 C C . ARG A 1 78 ? 9.733 -2.347 -11.436 1.00 70.50 78 ARG A C 1
ATOM 542 O O . ARG A 1 78 ? 8.587 -2.014 -11.154 1.00 70.50 78 ARG A O 1
ATOM 549 N N . LEU A 1 79 ? 10.484 -3.117 -10.650 1.00 71.00 79 LEU A N 1
ATOM 550 C CA . LEU A 1 79 ? 10.056 -3.511 -9.306 1.00 71.00 79 LEU A CA 1
ATOM 551 C C . LEU A 1 79 ? 9.784 -2.257 -8.467 1.00 71.00 79 LEU A C 1
ATOM 553 O O . LEU A 1 79 ? 10.614 -1.346 -8.401 1.00 71.00 79 LEU A O 1
ATOM 557 N N . LEU A 1 80 ? 8.590 -2.202 -7.878 1.00 73.00 80 LEU A N 1
ATOM 558 C CA . LEU A 1 80 ? 8.131 -1.103 -7.024 1.00 73.00 80 LEU A CA 1
ATOM 559 C C . LEU A 1 80 ? 8.106 -1.499 -5.546 1.00 73.00 80 LEU A C 1
ATOM 561 O O . LEU A 1 80 ? 7.719 -0.686 -4.712 1.00 73.00 80 LEU A O 1
ATOM 565 N N . LEU A 1 81 ? 8.507 -2.731 -5.238 1.00 69.81 81 LEU A N 1
ATOM 566 C CA . LEU A 1 81 ? 8.559 -3.299 -3.902 1.00 69.81 81 LEU A CA 1
ATOM 567 C C . LEU A 1 81 ? 9.949 -3.857 -3.610 1.00 69.81 81 LEU A C 1
ATOM 569 O O . LEU A 1 81 ? 10.622 -4.378 -4.498 1.00 69.81 81 LEU 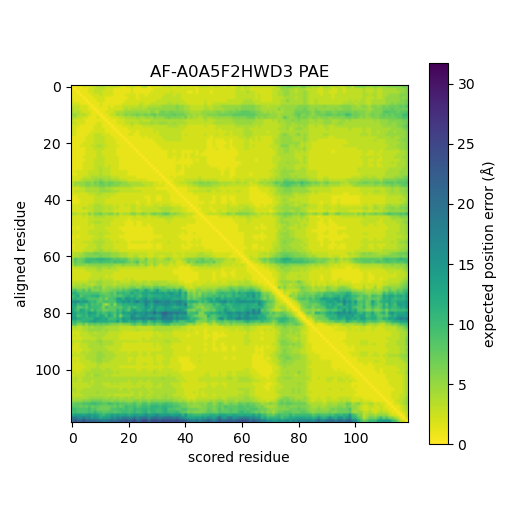A O 1
ATOM 573 N N . GLU A 1 82 ? 10.338 -3.746 -2.346 1.00 73.56 82 GLU A N 1
ATOM 574 C CA . GLU A 1 82 ? 11.508 -4.409 -1.769 1.00 73.56 82 GLU A CA 1
ATOM 575 C C . GLU A 1 82 ? 11.207 -5.898 -1.496 1.00 73.56 82 GLU A C 1
ATOM 577 O O . GLU A 1 82 ? 10.044 -6.289 -1.360 1.00 73.56 82 GLU A O 1
ATOM 582 N N . ASP A 1 83 ? 12.250 -6.733 -1.409 1.00 65.69 83 ASP A N 1
ATOM 583 C CA . ASP A 1 83 ? 12.141 -8.204 -1.336 1.00 65.69 83 ASP A CA 1
ATOM 584 C C . ASP A 1 83 ? 11.285 -8.724 -0.156 1.00 65.69 83 ASP A C 1
ATOM 586 O O . ASP A 1 83 ? 10.730 -9.823 -0.217 1.00 65.69 83 ASP A O 1
ATOM 590 N N . ASP A 1 84 ? 11.131 -7.951 0.923 1.00 76.75 84 ASP A N 1
ATOM 591 C CA . ASP A 1 84 ? 10.346 -8.319 2.111 1.00 76.75 84 ASP A CA 1
ATOM 592 C C . ASP A 1 84 ? 8.886 -7.823 2.085 1.00 76.75 84 ASP A C 1
ATOM 594 O O . ASP A 1 84 ? 8.055 -8.233 2.911 1.00 76.75 84 ASP A O 1
ATOM 598 N N . ALA A 1 85 ? 8.536 -6.986 1.110 1.00 81.94 85 ALA A N 1
ATOM 599 C CA . ALA A 1 85 ? 7.285 -6.248 1.115 1.00 81.94 85 ALA A CA 1
ATOM 600 C C . ALA A 1 85 ? 6.070 -7.140 0.810 1.00 81.94 85 ALA A C 1
ATOM 602 O O . ALA A 1 85 ? 4.989 -6.916 1.352 1.00 81.94 85 ALA A O 1
ATOM 603 N N . ILE A 1 86 ? 6.234 -8.218 0.032 1.00 88.31 86 ILE A N 1
ATOM 604 C CA . ILE A 1 86 ? 5.171 -9.222 -0.175 1.00 88.31 86 ILE A CA 1
ATOM 605 C C . ILE A 1 86 ? 4.802 -9.895 1.154 1.00 88.31 86 ILE A C 1
ATOM 607 O O . ILE A 1 86 ? 3.624 -10.119 1.444 1.00 88.31 86 ILE A O 1
ATOM 611 N N . GLY A 1 87 ? 5.799 -10.191 1.993 1.00 90.25 87 GLY A N 1
ATOM 612 C CA . GLY A 1 87 ? 5.576 -10.751 3.322 1.00 90.25 87 GLY A CA 1
ATOM 613 C C . GLY A 1 87 ? 4.774 -9.801 4.210 1.00 90.25 87 GLY A C 1
ATOM 614 O O . GLY A 1 87 ? 3.806 -10.231 4.840 1.00 90.25 87 GLY A O 1
ATOM 615 N N . ALA A 1 88 ? 5.136 -8.516 4.212 1.00 93.25 88 ALA A N 1
ATOM 616 C CA . ALA A 1 88 ? 4.404 -7.477 4.935 1.00 93.25 88 ALA A CA 1
ATOM 617 C C . ALA A 1 88 ? 2.969 -7.305 4.402 1.00 93.25 88 ALA A C 1
ATOM 619 O O . ALA A 1 88 ? 2.023 -7.236 5.183 1.00 93.25 88 ALA A O 1
ATOM 620 N N . LEU A 1 89 ? 2.758 -7.333 3.078 1.00 93.81 89 LEU A N 1
ATOM 621 C CA . LEU A 1 89 ? 1.410 -7.282 2.496 1.00 93.81 89 LEU A CA 1
ATOM 622 C C . LEU A 1 89 ? 0.534 -8.412 3.041 1.00 93.81 89 LEU A C 1
ATOM 624 O O . LEU A 1 89 ? -0.574 -8.153 3.514 1.00 93.81 89 LEU A O 1
ATOM 628 N N . ARG A 1 90 ? 1.036 -9.652 3.022 1.00 92.88 90 ARG A N 1
ATOM 629 C CA . ARG A 1 90 ? 0.287 -10.833 3.478 1.00 92.88 90 ARG A CA 1
ATOM 630 C C . ARG A 1 90 ? -0.010 -10.808 4.977 1.00 92.88 90 ARG A C 1
ATOM 632 O O . ARG A 1 90 ? -1.109 -11.192 5.372 1.00 92.88 90 ARG A O 1
ATOM 639 N N . ARG A 1 91 ? 0.956 -10.403 5.806 1.00 93.38 91 ARG A N 1
ATOM 640 C CA . ARG A 1 91 ? 0.820 -10.434 7.272 1.00 93.38 91 ARG A CA 1
ATOM 641 C C . ARG A 1 91 ? 0.069 -9.232 7.830 1.00 93.38 91 ARG A C 1
ATOM 643 O O . ARG A 1 91 ? -0.754 -9.409 8.722 1.00 93.38 91 ARG A O 1
ATOM 650 N N . ASP A 1 92 ? 0.340 -8.040 7.309 1.00 94.38 92 ASP A N 1
ATOM 651 C CA . ASP A 1 92 ? -0.001 -6.789 7.990 1.00 94.38 92 ASP A CA 1
ATOM 652 C C . ASP A 1 92 ? -1.137 -6.025 7.298 1.00 94.38 92 ASP A C 1
ATOM 654 O O . ASP A 1 92 ? -1.881 -5.298 7.961 1.00 94.38 92 ASP A O 1
ATOM 658 N N . LEU A 1 93 ? -1.330 -6.217 5.985 1.00 94.88 93 LEU A N 1
ATOM 659 C CA . LEU A 1 93 ? -2.309 -5.446 5.213 1.00 94.88 93 LEU A CA 1
ATOM 660 C C . LEU A 1 93 ? -3.485 -6.264 4.675 1.00 94.88 93 LEU A C 1
ATOM 662 O O . LEU A 1 93 ? -4.639 -5.878 4.859 1.00 94.88 93 LEU A O 1
ATOM 666 N N . MET A 1 94 ? -3.234 -7.410 4.044 1.00 95.12 94 MET A N 1
ATOM 667 C CA . MET A 1 94 ? -4.291 -8.278 3.514 1.00 95.12 94 MET A CA 1
ATOM 668 C C . MET A 1 94 ? -5.339 -8.680 4.570 1.00 95.12 94 MET A C 1
ATOM 670 O O . MET A 1 94 ? -6.522 -8.655 4.230 1.00 95.12 94 MET A O 1
ATOM 674 N N . PRO A 1 95 ? -4.996 -8.954 5.849 1.00 94.88 95 PRO A N 1
ATOM 675 C CA . PRO A 1 95 ? -5.993 -9.322 6.861 1.00 94.88 95 PRO A CA 1
ATOM 676 C C . PRO A 1 95 ? -6.996 -8.217 7.213 1.00 94.88 95 PRO A C 1
ATOM 678 O O . PRO A 1 95 ? -8.034 -8.500 7.813 1.00 94.88 95 PRO A O 1
ATOM 681 N N . VAL A 1 96 ? -6.699 -6.957 6.875 1.00 95.12 96 VAL A N 1
ATOM 682 C CA . VAL A 1 96 ? -7.621 -5.825 7.065 1.00 95.12 96 VAL A CA 1
ATOM 683 C C . VAL A 1 96 ? -8.324 -5.409 5.770 1.00 95.12 96 VAL A C 1
ATOM 685 O O . VAL A 1 96 ? -9.164 -4.510 5.794 1.00 95.12 96 VAL A O 1
ATOM 688 N N . CYS A 1 97 ? -8.019 -6.065 4.647 1.00 96.44 97 CYS A N 1
ATOM 689 C CA . CYS A 1 97 ? -8.631 -5.793 3.353 1.00 96.44 97 CYS A CA 1
ATOM 690 C C . CYS A 1 97 ? -9.938 -6.566 3.178 1.00 96.44 97 CYS A C 1
ATOM 692 O O . CYS A 1 97 ? -10.049 -7.738 3.530 1.00 96.44 97 CYS A O 1
ATOM 694 N N . ARG A 1 98 ? -10.938 -5.912 2.582 1.00 97.19 98 ARG A N 1
ATOM 695 C CA . ARG A 1 98 ? -12.192 -6.558 2.178 1.00 97.19 98 ARG A CA 1
ATOM 696 C C . ARG A 1 98 ? -12.126 -7.119 0.759 1.00 97.19 98 ARG A C 1
ATOM 698 O O . ARG A 1 98 ? -12.822 -8.083 0.461 1.00 97.19 98 ARG A O 1
ATOM 705 N N . LEU A 1 99 ? -11.311 -6.515 -0.099 1.00 97.62 99 LEU A N 1
ATOM 706 C CA . LEU A 1 99 ? -11.080 -6.945 -1.473 1.00 97.62 99 LEU A CA 1
ATOM 707 C C . LEU A 1 99 ? -9.605 -6.738 -1.822 1.00 97.62 99 LEU A C 1
ATOM 709 O O . LEU A 1 99 ? -9.032 -5.709 -1.466 1.00 97.62 99 LEU A O 1
ATOM 713 N N . VAL A 1 100 ? -9.020 -7.701 -2.530 1.00 97.12 100 VAL A N 1
ATOM 714 C CA . VAL A 1 100 ? -7.685 -7.595 -3.130 1.00 97.12 100 VAL A CA 1
ATOM 715 C C . VAL A 1 100 ? -7.839 -7.792 -4.636 1.00 97.12 100 VAL A C 1
ATOM 717 O O . VAL A 1 100 ? -8.553 -8.707 -5.047 1.00 97.12 100 VAL A O 1
ATOM 720 N N . THR A 1 101 ? -7.218 -6.937 -5.448 1.00 96.81 101 THR A N 1
ATOM 721 C CA . THR A 1 101 ? -7.392 -6.910 -6.912 1.00 96.81 101 THR A CA 1
ATOM 722 C C . THR A 1 101 ? -6.074 -7.135 -7.662 1.00 96.81 101 THR A C 1
ATOM 724 O O . THR A 1 101 ? -5.631 -6.225 -8.358 1.00 96.81 101 THR A O 1
ATOM 727 N N . PRO A 1 102 ? -5.415 -8.301 -7.516 1.00 94.25 102 PRO A N 1
ATOM 728 C CA . PRO A 1 102 ? -4.173 -8.569 -8.229 1.00 94.25 102 PRO A CA 1
ATOM 729 C C . PRO A 1 102 ? -4.429 -8.855 -9.715 1.00 94.25 102 PRO A C 1
ATOM 731 O O . PRO A 1 102 ? -5.438 -9.469 -10.071 1.00 94.25 102 PRO A O 1
ATOM 734 N N . ASN A 1 103 ? -3.481 -8.493 -10.575 1.00 92.31 103 ASN A N 1
ATOM 735 C CA . ASN A 1 103 ? -3.361 -9.090 -11.908 1.00 92.31 103 ASN A CA 1
ATOM 736 C C . ASN A 1 103 ? -2.724 -10.501 -11.839 1.00 92.31 103 ASN A C 1
ATOM 738 O O . ASN A 1 103 ? -2.372 -10.981 -10.762 1.00 92.31 103 ASN A O 1
ATOM 742 N N . LEU A 1 104 ? -2.570 -11.185 -12.980 1.00 91.06 104 LEU A N 1
ATOM 743 C CA . LEU A 1 104 ? -2.053 -12.564 -13.026 1.00 91.06 104 LEU A CA 1
ATOM 744 C C . LEU A 1 104 ? -0.639 -12.715 -12.438 1.00 91.06 104 LEU A C 1
ATOM 746 O O . LEU A 1 104 ? -0.372 -13.687 -11.729 1.00 91.06 104 LEU A O 1
ATOM 750 N N . LEU A 1 105 ? 0.255 -11.755 -12.701 1.00 88.31 105 LEU A N 1
ATOM 751 C CA . LEU A 1 105 ? 1.620 -11.762 -12.164 1.00 88.31 105 LEU A CA 1
ATOM 752 C C . LEU A 1 105 ? 1.609 -11.487 -10.659 1.00 88.31 105 LEU A C 1
ATOM 754 O O . LEU A 1 105 ? 2.235 -12.206 -9.887 1.00 88.31 105 LEU A O 1
ATOM 758 N N . GLU A 1 106 ? 0.842 -10.491 -10.226 1.00 91.06 106 GLU A N 1
ATOM 759 C CA . GLU A 1 106 ? 0.719 -10.148 -8.808 1.00 91.06 106 GLU A CA 1
ATOM 760 C C . GLU A 1 106 ? 0.100 -11.297 -8.007 1.00 91.06 106 GLU A C 1
ATOM 762 O O . GLU A 1 106 ? 0.506 -11.562 -6.879 1.00 91.06 106 GLU A O 1
ATOM 767 N N . LEU A 1 107 ? -0.849 -12.030 -8.594 1.00 91.88 107 LEU A N 1
ATOM 768 C CA . LEU A 1 107 ? -1.466 -13.196 -7.973 1.00 91.88 107 LEU A CA 1
ATOM 769 C C . LEU A 1 107 ? -0.464 -14.344 -7.795 1.00 91.88 107 LEU A C 1
ATOM 771 O O . LEU A 1 107 ? -0.452 -14.985 -6.742 1.00 91.88 107 LEU A O 1
ATOM 775 N N . ALA A 1 108 ? 0.384 -14.597 -8.792 1.00 90.44 108 ALA A N 1
ATOM 776 C CA . ALA A 1 108 ? 1.458 -15.583 -8.699 1.00 90.44 108 ALA A CA 1
ATOM 777 C C . ALA A 1 108 ? 2.422 -15.254 -7.553 1.00 90.44 108 ALA A C 1
ATOM 779 O O . ALA A 1 108 ? 2.643 -16.090 -6.675 1.00 90.44 108 ALA A O 1
ATOM 780 N N . GLU A 1 109 ? 2.881 -14.005 -7.480 1.00 88.88 109 GLU A N 1
ATOM 781 C CA . GLU A 1 109 ? 3.747 -13.511 -6.405 1.00 88.88 109 GLU A CA 1
ATOM 782 C C . GLU A 1 109 ? 3.068 -13.582 -5.024 1.00 88.88 109 GLU A C 1
ATOM 784 O O . GLU A 1 109 ? 3.657 -14.023 -4.034 1.00 88.88 109 GLU A O 1
ATOM 789 N N . LEU A 1 110 ? 1.783 -13.225 -4.930 1.00 89.12 110 LEU A N 1
ATOM 790 C CA . LEU A 1 110 ? 1.007 -13.290 -3.686 1.00 89.12 110 LEU A CA 1
ATOM 791 C C . LEU A 1 110 ? 0.654 -14.714 -3.242 1.00 89.12 110 LEU A C 1
ATOM 793 O O . LEU A 1 110 ? 0.335 -14.911 -2.070 1.00 89.12 110 LEU A O 1
ATOM 797 N N . THR A 1 111 ? 0.726 -15.707 -4.124 1.00 90.62 111 THR A N 1
ATOM 798 C CA . THR A 1 111 ? 0.438 -17.112 -3.790 1.00 90.62 111 THR A CA 1
ATOM 799 C C . THR A 1 111 ? 1.6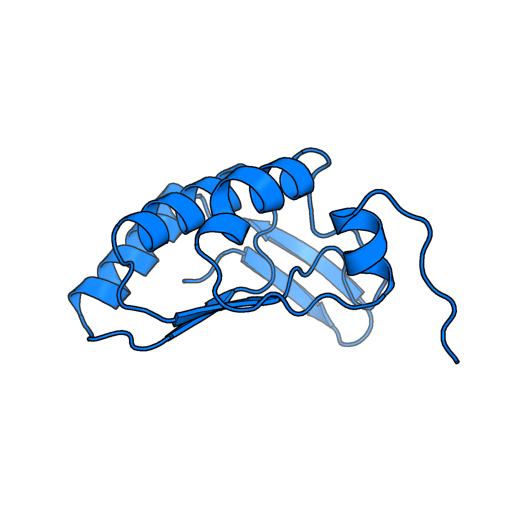87 -17.989 -3.751 1.00 90.62 111 THR A C 1
ATOM 801 O O . THR A 1 111 ? 1.637 -19.079 -3.188 1.00 90.62 111 THR A O 1
ATOM 804 N N . GLY A 1 112 ? 2.820 -17.521 -4.285 1.00 88.50 112 GLY A N 1
ATOM 805 C CA . GLY A 1 112 ? 4.015 -18.345 -4.496 1.00 88.50 112 GLY A CA 1
ATOM 806 C C . GLY A 1 112 ? 3.812 -19.429 -5.562 1.00 88.50 112 GLY A C 1
ATOM 807 O O . GLY A 1 112 ? 4.430 -20.487 -5.476 1.00 88.50 112 GLY A O 1
ATOM 808 N N . SER A 1 113 ? 2.907 -19.196 -6.517 1.00 90.88 113 SER A N 1
ATOM 809 C CA . SER A 1 113 ? 2.587 -20.119 -7.616 1.00 90.88 113 SER A CA 1
ATOM 810 C C . SER A 1 113 ? 3.121 -19.591 -8.947 1.00 90.88 113 SER A C 1
ATOM 812 O O . SER A 1 113 ? 3.515 -18.435 -9.046 1.00 90.88 113 SER A O 1
ATOM 814 N N . ALA A 1 114 ? 3.130 -20.423 -9.991 1.00 88.88 114 ALA A N 1
ATOM 815 C CA . ALA A 1 114 ? 3.437 -19.950 -11.340 1.00 88.88 114 ALA A CA 1
ATOM 816 C C . ALA A 1 114 ? 2.323 -19.012 -11.867 1.00 88.88 114 ALA A C 1
ATOM 818 O O . ALA A 1 114 ? 1.153 -19.252 -11.549 1.00 88.88 114 ALA A O 1
ATOM 819 N N . PRO A 1 115 ? 2.650 -17.988 -12.685 1.00 88.31 115 PRO A N 1
ATOM 820 C CA . PRO A 1 115 ? 1.651 -17.173 -13.375 1.00 88.31 115 PRO A CA 1
ATOM 821 C C . PRO A 1 115 ? 0.690 -18.034 -14.186 1.00 88.31 115 PRO A C 1
ATOM 823 O O . PRO A 1 115 ? 1.115 -18.925 -14.925 1.00 88.31 115 PRO A O 1
ATOM 826 N N . ALA A 1 116 ? -0.607 -17.762 -14.046 1.00 87.19 116 ALA A N 1
ATOM 827 C CA . ALA A 1 116 ? -1.602 -18.368 -14.917 1.00 87.19 116 ALA A CA 1
ATOM 828 C C . ALA A 1 116 ? -1.413 -17.842 -16.355 1.00 87.19 116 ALA A C 1
ATOM 830 O O . ALA A 1 116 ? -0.996 -16.692 -16.525 1.00 87.19 116 ALA A O 1
ATOM 831 N N . PRO A 1 117 ? -1.688 -18.665 -17.381 1.00 85.19 117 PRO A N 1
ATOM 832 C CA . PRO A 1 117 ? -1.668 -18.202 -18.762 1.00 85.19 117 PRO A CA 1
ATOM 833 C C . PRO A 1 117 ? -2.741 -17.128 -18.980 1.00 85.19 117 PRO A C 1
ATOM 835 O O . PRO A 1 117 ? -3.819 -17.203 -18.389 1.00 85.19 117 PRO A O 1
ATOM 838 N N . ASP A 1 118 ? -2.430 -16.151 -19.828 1.00 79.44 118 ASP A N 1
ATOM 839 C CA . ASP A 1 118 ? -3.429 -15.237 -20.389 1.00 79.44 118 ASP A CA 1
ATOM 840 C C . ASP A 1 118 ? -4.169 -16.001 -21.505 1.00 79.44 118 ASP A C 1
ATOM 842 O O . ASP A 1 118 ? -3.507 -16.680 -22.299 1.00 79.44 118 ASP A O 1
ATOM 846 N N . GLU A 1 119 ? -5.507 -15.989 -21.498 1.00 67.50 119 GLU A N 1
ATOM 847 C CA . GLU A 1 119 ? -6.347 -16.737 -22.463 1.00 67.50 119 GLU A CA 1
ATOM 848 C C . GLU A 1 119 ? -6.192 -16.250 -23.913 1.00 67.50 119 GLU A C 1
ATOM 850 O O . GLU A 1 119 ? -6.130 -15.020 -24.145 1.00 67.50 119 GLU A O 1
#

Solvent-accessible surface area (backbone atoms only — not comparable to full-atom values): 6783 Å² total; per-residue (Å²): 105,71,38,57,50,70,47,64,59,101,74,43,76,80,46,76,48,74,47,58,37,70,58,31,41,51,45,42,52,51,52,55,72,75,40,91,58,65,60,43,82,43,58,66,46,52,37,38,64,37,34,44,36,51,20,56,55,47,66,76,44,74,80,31,48,27,35,37,33,63,52,50,52,45,98,66,69,46,74,44,50,47,95,60,24,65,58,31,38,61,70,45,34,51,81,66,39,76,43,75,60,57,54,56,64,43,43,13,68,76,68,76,48,78,61,66,83,83,133

Radius of gyration: 14.6 Å; Cα contacts (8 Å, |Δi|>4): 180; chains: 1; bounding box: 29×35×37 Å

Mean predicted aligned error: 4.09 Å

Sequence (119 aa):
AVTAVTVQTHAAVERIEQMPPELVVAQMKAAFAANQVAAVKIGMLGTAAAIEAVGSVLASNRQASVVLDPVLASTSGRLLLEDDAIGALRRDLMPVCRLVTPNLLELAELTGSAPAPDE

Secondary structure (DSSP, 8-state):
---EEEEE-SS-EEEEEEPPHHHHHHHHHHHHHHS---EEEE----SHHHHHHHHHHHHT-TTSEEEE----B-TTS-B-S-TTHHHHIIIIIGGG-SEE---HHHHHHHHTSPPPPP-